Protein AF-C7D9R6-F1 (afdb_monomer_lite)

Secondary structure (DSSP, 8-state):
----------S-HHHHHHHHHHHHHHHHHHHHH-TT--HHHHHHHHHHHHHHHHHHHHHHHHHHHHTT---------

Foldseek 3Di:
DDPPPPPPPPPDLLLVQLQVQLLVVCVVVVCVVVVPDDPVNSVVVCVVCRVVSSVVSSVVSVVCVVVVHDGDDDDPD

Sequence (77 aa):
MQDEATSVTFKDPKRQAAKMIARTMWMRKFKESNPEADNEAVAEAWQADRAEWIKYASAGVKTMERNGLTITAVDDQ

Structure (mmCIF, N/CA/C/O backbone):
data_AF-C7D9R6-F1
#
_entry.id   AF-C7D9R6-F1
#
loop_
_atom_site.group_PDB
_atom_site.id
_atom_site.type_symbol
_atom_site.label_atom_id
_atom_site.label_alt_id
_atom_site.label_comp_id
_atom_site.label_asym_id
_atom_site.label_entity_id
_atom_site.label_seq_id
_atom_site.pdbx_PDB_ins_code
_atom_site.Cartn_x
_atom_site.Cartn_y
_atom_site.Cartn_z
_atom_site.occupancy
_atom_site.B_iso_or_equiv
_atom_site.auth_seq_id
_atom_site.auth_comp_id
_atom_site.auth_asym_id
_atom_site.auth_atom_id
_atom_site.pdbx_PDB_model_num
ATOM 1 N N . MET A 1 1 ? 22.967 -13.979 28.742 1.00 41.84 1 MET A N 1
ATOM 2 C CA . MET A 1 1 ? 22.760 -13.092 27.585 1.00 41.84 1 MET A CA 1
ATOM 3 C C . MET A 1 1 ? 21.304 -13.255 27.201 1.00 41.84 1 MET A C 1
ATOM 5 O O . MET A 1 1 ? 20.949 -14.321 26.726 1.00 41.84 1 MET A O 1
ATOM 9 N N . GLN A 1 2 ? 20.453 -12.312 27.603 1.00 43.00 2 GLN A N 1
ATOM 10 C CA . GLN A 1 2 ? 19.059 -12.265 27.164 1.00 43.00 2 GLN A CA 1
ATOM 11 C C . GLN A 1 2 ? 19.061 -11.459 25.869 1.00 43.00 2 GLN A C 1
ATOM 13 O O . GLN A 1 2 ? 19.464 -10.298 25.887 1.00 43.00 2 GLN A O 1
ATOM 18 N N . ASP A 1 3 ? 18.702 -12.099 24.760 1.00 45.69 3 ASP A N 1
ATOM 19 C CA . ASP A 1 3 ? 18.380 -11.394 23.526 1.00 45.69 3 ASP A CA 1
ATOM 20 C C . ASP A 1 3 ? 17.100 -10.599 23.788 1.00 45.69 3 ASP A C 1
ATOM 22 O O . ASP A 1 3 ? 16.000 -11.152 23.828 1.00 45.69 3 ASP A O 1
ATOM 26 N N . GLU A 1 4 ? 17.246 -9.300 24.047 1.00 47.91 4 GLU A N 1
ATOM 27 C CA . GLU A 1 4 ? 16.125 -8.369 24.053 1.00 47.91 4 GLU A CA 1
ATOM 28 C C . GLU A 1 4 ? 15.593 -8.287 22.622 1.00 47.91 4 GLU A C 1
ATOM 30 O O . GLU A 1 4 ? 16.064 -7.502 21.793 1.00 47.91 4 GLU A O 1
ATOM 35 N N . ALA A 1 5 ? 14.613 -9.140 22.314 1.00 53.38 5 ALA A N 1
ATOM 36 C CA . ALA A 1 5 ? 13.780 -8.982 21.140 1.00 53.38 5 ALA A CA 1
ATOM 37 C C . ALA A 1 5 ? 13.247 -7.548 21.173 1.00 53.38 5 ALA A C 1
ATOM 39 O O . ALA A 1 5 ? 12.464 -7.174 22.047 1.00 53.38 5 ALA A O 1
ATOM 40 N N . THR A 1 6 ? 13.742 -6.713 20.263 1.00 48.19 6 THR A N 1
ATOM 41 C CA . THR A 1 6 ? 13.289 -5.334 20.134 1.00 48.19 6 THR A CA 1
ATOM 42 C C . THR A 1 6 ? 11.827 -5.396 19.710 1.00 48.19 6 THR A C 1
ATOM 44 O O . THR A 1 6 ? 11.523 -5.536 18.527 1.00 48.19 6 THR A O 1
ATOM 47 N N . SER A 1 7 ? 10.921 -5.355 20.687 1.00 43.53 7 SER A N 1
ATOM 48 C CA . SER A 1 7 ? 9.482 -5.263 20.473 1.00 43.53 7 SER A CA 1
ATOM 49 C C . SER A 1 7 ? 9.215 -3.966 19.720 1.00 43.53 7 SER A C 1
ATOM 51 O O . SER A 1 7 ? 9.155 -2.877 20.300 1.00 43.53 7 SER A O 1
ATOM 53 N N . VAL A 1 8 ? 9.083 -4.059 18.399 1.00 47.34 8 VAL A N 1
ATOM 54 C CA . VAL A 1 8 ? 8.609 -2.949 17.580 1.00 47.34 8 VAL A CA 1
ATOM 55 C C . VAL A 1 8 ? 7.096 -2.910 17.733 1.00 47.34 8 VAL A C 1
ATOM 57 O O . VAL A 1 8 ? 6.348 -3.387 16.884 1.00 47.34 8 VAL A O 1
ATOM 60 N N . THR A 1 9 ? 6.628 -2.324 18.832 1.00 52.34 9 THR A N 1
ATOM 61 C CA . THR A 1 9 ? 5.211 -2.012 18.991 1.00 52.34 9 THR A CA 1
ATOM 62 C C . THR A 1 9 ? 4.856 -0.970 17.934 1.00 52.34 9 THR A C 1
ATOM 64 O O . THR A 1 9 ? 5.259 0.199 18.000 1.00 52.34 9 THR A O 1
ATOM 67 N N . PHE A 1 10 ? 4.139 -1.387 16.892 1.00 55.53 10 PHE A N 1
ATOM 68 C CA . PHE A 1 10 ? 3.681 -0.468 15.863 1.00 55.53 10 PHE A CA 1
ATOM 69 C C . PHE A 1 10 ? 2.709 0.531 16.501 1.00 55.53 10 PHE A C 1
ATOM 71 O O . PHE A 1 10 ? 1.578 0.181 16.819 1.00 55.53 10 PHE A O 1
ATOM 78 N N . LYS A 1 11 ? 3.133 1.796 16.643 1.00 64.56 11 LYS A N 1
ATOM 79 C CA . LYS A 1 11 ? 2.336 2.896 17.234 1.00 64.56 11 LYS A CA 1
ATOM 80 C C . LYS A 1 11 ? 0.948 3.096 16.596 1.00 64.56 11 LYS A C 1
ATOM 82 O O . LYS A 1 11 ? 0.126 3.809 17.156 1.00 64.56 11 LYS A O 1
ATOM 87 N N . ASP A 1 12 ? 0.708 2.511 15.420 1.00 84.69 12 ASP A N 1
ATOM 88 C CA . ASP A 1 12 ? -0.579 2.523 14.724 1.00 84.69 12 ASP A CA 1
ATOM 89 C C . ASP A 1 12 ? -0.700 1.287 13.797 1.00 84.69 12 ASP A C 1
ATOM 91 O O . ASP A 1 12 ? -0.248 1.335 12.641 1.00 84.69 12 ASP A O 1
ATOM 95 N N . PRO A 1 13 ? -1.275 0.163 14.274 1.00 86.06 13 PRO A N 1
ATOM 96 C CA . PRO A 1 13 ? -1.423 -1.058 13.476 1.00 86.06 13 PRO A CA 1
ATOM 97 C C . PRO A 1 13 ? -2.313 -0.839 12.246 1.00 86.06 13 PRO A C 1
ATOM 99 O O . PRO A 1 13 ? -2.111 -1.465 11.206 1.00 86.06 13 PRO A O 1
ATOM 102 N N . LYS A 1 14 ? -3.239 0.122 12.306 1.00 88.62 14 LYS A N 1
ATOM 103 C CA . LYS A 1 14 ? -4.159 0.442 11.208 1.00 88.62 14 LYS A CA 1
ATOM 104 C C . LYS A 1 14 ? -3.442 1.144 10.074 1.00 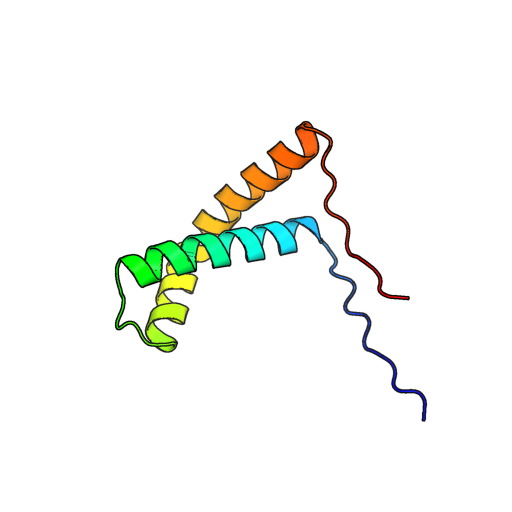88.62 14 LYS A C 1
ATOM 106 O O . LYS A 1 14 ? -3.613 0.788 8.908 1.00 88.62 14 LYS A O 1
ATOM 111 N N . ARG A 1 15 ? -2.584 2.108 10.403 1.00 90.38 15 ARG A N 1
ATOM 112 C CA . ARG A 1 15 ? -1.729 2.770 9.415 1.00 90.38 15 ARG A CA 1
ATOM 113 C C . ARG A 1 15 ? -0.739 1.797 8.785 1.00 90.38 15 ARG A C 1
ATOM 115 O O . ARG A 1 15 ? -0.453 1.933 7.597 1.00 90.38 15 ARG A O 1
ATOM 122 N N . GLN A 1 16 ? -0.220 0.832 9.542 1.00 90.94 16 GLN A N 1
ATOM 123 C CA . GLN A 1 16 ? 0.657 -0.197 8.979 1.00 90.94 16 GLN A CA 1
ATOM 124 C C . GLN A 1 16 ? -0.092 -1.140 8.043 1.00 90.94 16 GLN A C 1
ATOM 126 O O . GLN A 1 16 ? 0.350 -1.337 6.912 1.00 90.94 16 GLN A O 1
ATOM 131 N N . ALA A 1 17 ? -1.272 -1.615 8.442 1.00 91.06 17 ALA A N 1
ATOM 132 C CA . ALA A 1 17 ? -2.124 -2.408 7.567 1.00 91.06 17 ALA A CA 1
ATOM 133 C C . ALA A 1 17 ? -2.479 -1.648 6.281 1.00 91.06 17 ALA A C 1
ATOM 135 O O . ALA A 1 17 ? -2.328 -2.187 5.188 1.00 91.06 17 ALA A O 1
ATOM 136 N N . ALA A 1 18 ? -2.846 -0.366 6.377 1.00 95.12 18 ALA A N 1
ATOM 137 C CA . ALA A 1 18 ? -3.116 0.463 5.205 1.00 95.12 18 ALA A CA 1
ATOM 138 C C . ALA A 1 18 ? -1.893 0.584 4.278 1.00 95.12 18 ALA A C 1
ATOM 140 O O . ALA A 1 18 ? -2.035 0.459 3.064 1.00 95.12 18 ALA A O 1
ATOM 141 N N . LYS A 1 19 ? -0.682 0.777 4.820 1.00 95.38 19 LYS A N 1
ATOM 142 C CA . LYS A 1 19 ? 0.558 0.806 4.023 1.00 95.38 19 LYS A CA 1
ATOM 143 C C . LYS A 1 19 ? 0.837 -0.524 3.332 1.00 95.38 19 LYS A C 1
ATOM 145 O O . LYS A 1 19 ? 1.196 -0.520 2.159 1.00 95.38 19 LYS A O 1
ATOM 150 N N . MET A 1 20 ? 0.670 -1.637 4.042 1.00 94.50 20 MET A N 1
ATOM 151 C CA . MET A 1 20 ? 0.871 -2.975 3.488 1.00 94.50 20 MET A CA 1
ATOM 152 C C . MET A 1 20 ? -0.123 -3.266 2.366 1.00 94.50 20 MET A C 1
ATOM 154 O O . MET A 1 20 ? 0.290 -3.623 1.267 1.00 94.50 20 MET 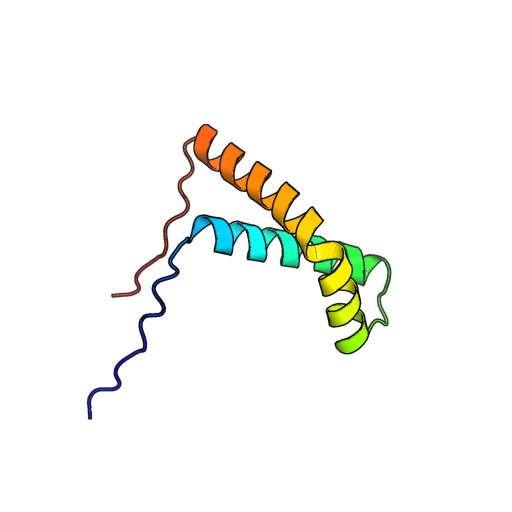A O 1
ATOM 158 N N . ILE A 1 21 ? -1.418 -3.042 2.609 1.00 95.25 21 ILE A N 1
ATOM 159 C CA . ILE A 1 21 ? -2.477 -3.217 1.607 1.00 95.25 21 ILE A CA 1
ATOM 160 C C . ILE A 1 21 ? -2.181 -2.353 0.377 1.00 95.25 21 ILE A C 1
ATOM 162 O O . ILE A 1 21 ? -2.161 -2.865 -0.742 1.00 95.25 21 ILE A O 1
ATOM 166 N N . ALA A 1 22 ? -1.884 -1.067 0.586 1.00 97.69 22 ALA A N 1
ATOM 167 C CA . ALA A 1 22 ? -1.542 -0.136 -0.483 1.00 97.69 22 ALA A CA 1
ATOM 168 C C . ALA A 1 22 ? -0.355 -0.635 -1.314 1.00 97.69 22 ALA A C 1
ATOM 170 O O . ALA A 1 22 ? -0.450 -0.708 -2.538 1.00 97.69 22 ALA A O 1
ATOM 171 N N . ARG A 1 23 ? 0.743 -1.028 -0.656 1.00 97.50 23 ARG A N 1
ATOM 172 C CA . ARG A 1 23 ? 1.958 -1.491 -1.332 1.00 97.50 23 ARG A CA 1
ATOM 173 C C . ARG A 1 23 ? 1.713 -2.766 -2.130 1.00 97.50 23 ARG A C 1
ATOM 175 O O . ARG A 1 23 ? 2.200 -2.852 -3.254 1.00 97.50 23 ARG A O 1
ATOM 182 N N . THR A 1 24 ? 0.978 -3.727 -1.573 1.00 96.75 24 THR A N 1
ATOM 183 C CA . THR A 1 24 ? 0.672 -5.010 -2.220 1.00 96.75 24 THR A CA 1
ATOM 184 C C . THR A 1 24 ? -0.199 -4.816 -3.456 1.00 96.75 24 THR A C 1
ATOM 186 O O . THR A 1 24 ? 0.133 -5.325 -4.527 1.00 96.75 24 THR A O 1
ATOM 189 N N . MET A 1 25 ? -1.284 -4.044 -3.338 1.00 96.88 25 MET A N 1
ATOM 190 C CA . MET A 1 25 ? -2.184 -3.784 -4.466 1.00 96.88 25 MET A CA 1
ATOM 191 C C . MET A 1 25 ? -1.495 -2.970 -5.565 1.00 96.88 25 MET A C 1
ATOM 193 O O . MET A 1 25 ? -1.600 -3.321 -6.741 1.00 96.88 25 MET A O 1
ATOM 197 N N . TRP A 1 26 ? -0.746 -1.931 -5.184 1.00 98.00 26 TRP A N 1
ATOM 198 C CA . TRP A 1 26 ? 0.031 -1.134 -6.127 1.00 98.00 26 TRP A CA 1
ATOM 199 C C . TRP A 1 26 ? 1.085 -1.981 -6.840 1.00 98.00 26 TRP A C 1
ATOM 201 O O . TRP A 1 26 ? 1.158 -1.941 -8.061 1.00 98.00 26 TRP A O 1
ATOM 211 N N . MET A 1 27 ? 1.858 -2.796 -6.106 1.00 97.19 27 MET A N 1
ATOM 212 C CA . MET A 1 27 ? 2.933 -3.611 -6.687 1.00 97.19 27 MET A CA 1
ATOM 213 C C . MET A 1 27 ? 2.401 -4.558 -7.755 1.00 97.19 27 MET A C 1
ATOM 215 O O . MET A 1 27 ? 3.013 -4.694 -8.810 1.00 97.19 27 MET A O 1
ATOM 219 N N . ARG A 1 28 ? 1.266 -5.209 -7.479 1.00 96.31 28 ARG A N 1
ATOM 220 C CA . ARG A 1 28 ? 0.613 -6.093 -8.442 1.00 96.31 28 ARG A CA 1
ATOM 221 C C . ARG A 1 28 ? 0.291 -5.337 -9.732 1.00 96.31 28 ARG A C 1
ATOM 223 O O . ARG A 1 28 ? 0.753 -5.740 -10.791 1.00 96.31 28 ARG A O 1
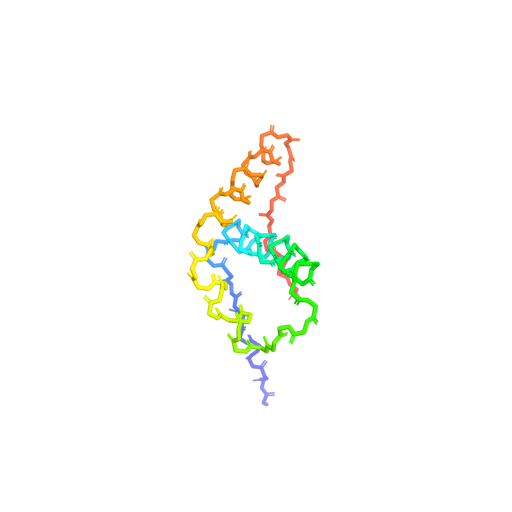ATOM 230 N N . LYS A 1 29 ? -0.423 -4.212 -9.628 1.00 96.69 29 LYS A N 1
ATOM 231 C CA . LYS A 1 29 ? -0.811 -3.398 -10.790 1.00 96.69 29 LYS A CA 1
ATOM 232 C C . LYS A 1 29 ? 0.404 -2.842 -11.543 1.00 96.69 29 LYS A C 1
ATOM 234 O O . LYS A 1 29 ? 0.424 -2.823 -12.772 1.00 96.69 29 LYS A O 1
ATOM 239 N N . PHE A 1 30 ? 1.422 -2.404 -10.806 1.00 96.69 30 PHE A N 1
ATOM 240 C CA . PHE A 1 30 ? 2.649 -1.858 -11.371 1.00 96.69 30 PHE A CA 1
ATOM 241 C C . PHE A 1 30 ? 3.408 -2.914 -12.176 1.00 96.69 30 PHE A C 1
ATOM 243 O O . PHE A 1 30 ? 3.751 -2.647 -13.321 1.00 96.69 30 PHE A O 1
ATOM 250 N N . LYS A 1 31 ? 3.602 -4.121 -11.628 1.00 95.81 31 LYS A N 1
ATOM 251 C CA . LYS A 1 31 ? 4.283 -5.225 -12.325 1.00 95.81 31 LYS A CA 1
ATOM 252 C C . LYS A 1 31 ? 3.486 -5.785 -13.500 1.00 95.81 31 LYS A C 1
ATOM 254 O O . LYS A 1 31 ? 4.088 -6.194 -14.482 1.00 95.81 31 LYS A O 1
ATOM 259 N N . GLU A 1 32 ? 2.154 -5.775 -13.428 1.00 96.06 32 GLU A N 1
ATOM 260 C CA . GLU A 1 32 ? 1.294 -6.129 -14.569 1.00 96.06 32 GLU A CA 1
ATOM 261 C C . GLU A 1 32 ? 1.523 -5.183 -15.763 1.00 96.06 32 GLU A C 1
ATOM 263 O O . GLU A 1 32 ? 1.493 -5.624 -16.907 1.00 96.06 32 GLU A O 1
ATOM 268 N N . SER A 1 33 ? 1.789 -3.898 -15.502 1.00 96.81 33 SER A N 1
ATOM 269 C CA . SER A 1 33 ? 2.043 -2.893 -16.550 1.00 96.81 33 SER A CA 1
ATOM 270 C C . SER A 1 33 ? 3.528 -2.749 -16.911 1.00 96.81 33 SER A C 1
ATOM 272 O O . SER A 1 33 ? 3.851 -2.293 -18.001 1.00 96.81 33 SER A O 1
ATOM 274 N N . ASN A 1 34 ? 4.426 -3.124 -15.996 1.00 96.31 34 ASN A N 1
ATOM 275 C CA . ASN A 1 34 ? 5.875 -2.965 -16.110 1.00 96.31 34 ASN A CA 1
ATOM 276 C C . ASN A 1 34 ? 6.575 -4.273 -15.688 1.00 96.31 34 ASN A C 1
ATOM 278 O O . ASN A 1 34 ? 7.192 -4.326 -14.620 1.00 96.31 34 ASN A O 1
ATOM 282 N N . PRO A 1 35 ? 6.458 -5.353 -16.482 1.00 94.88 35 PRO A N 1
ATOM 283 C CA . PRO A 1 35 ? 6.994 -6.664 -16.112 1.00 94.88 35 PRO A CA 1
ATOM 284 C C . PRO A 1 35 ? 8.526 -6.687 -15.999 1.00 94.88 35 PRO A C 1
ATOM 286 O O . PRO A 1 35 ? 9.064 -7.505 -15.258 1.00 94.88 35 PRO A O 1
ATOM 289 N N . GLU A 1 36 ? 9.216 -5.780 -16.695 1.00 95.62 36 GLU A N 1
ATOM 290 C CA . GLU A 1 36 ? 10.683 -5.669 -16.712 1.00 95.62 36 GLU A CA 1
ATOM 291 C C . GLU A 1 36 ? 11.235 -4.631 -15.723 1.00 95.62 36 GLU A C 1
ATOM 293 O O . GLU A 1 36 ? 12.446 -4.432 -15.659 1.00 95.62 36 GLU A O 1
ATOM 298 N N . ALA A 1 37 ? 10.376 -3.953 -14.953 1.00 95.12 37 ALA A N 1
ATOM 299 C CA . ALA A 1 37 ? 10.833 -2.934 -14.016 1.00 95.12 37 ALA A CA 1
ATOM 300 C C . ALA A 1 37 ? 11.735 -3.533 -12.929 1.00 95.12 37 ALA A C 1
ATOM 302 O O . ALA A 1 37 ? 11.369 -4.494 -12.242 1.00 95.12 37 ALA A O 1
ATOM 303 N N . ASP A 1 38 ? 12.897 -2.915 -12.745 1.00 95.81 38 ASP A N 1
ATOM 304 C CA . ASP A 1 38 ? 13.835 -3.265 -11.691 1.00 95.81 38 ASP A CA 1
ATOM 305 C C . ASP A 1 38 ? 13.424 -2.676 -10.328 1.00 95.81 38 ASP A C 1
ATOM 307 O O . ASP A 1 38 ? 12.397 -2.008 -10.163 1.00 95.81 38 ASP A O 1
ATOM 311 N N . ASN A 1 39 ? 14.228 -2.959 -9.304 1.00 95.12 39 ASN A N 1
ATOM 312 C CA . ASN A 1 39 ? 13.941 -2.513 -7.944 1.00 95.12 39 ASN A CA 1
ATOM 313 C C . ASN A 1 39 ? 14.013 -0.987 -7.778 1.00 95.12 39 ASN A C 1
ATOM 315 O O . ASN A 1 39 ? 13.323 -0.454 -6.906 1.00 95.12 39 ASN A O 1
ATOM 319 N N . GLU A 1 40 ? 14.828 -0.297 -8.577 1.00 96.56 40 GLU A N 1
ATOM 320 C CA . GLU A 1 40 ? 14.986 1.156 -8.516 1.00 96.56 40 GLU A CA 1
ATOM 321 C C . GLU A 1 40 ? 13.757 1.839 -9.116 1.00 96.56 40 GLU A C 1
ATOM 323 O O . GLU A 1 40 ? 13.089 2.608 -8.424 1.00 96.56 40 GLU A O 1
ATOM 328 N N . ALA A 1 41 ? 13.348 1.428 -10.318 1.00 95.94 41 ALA A N 1
ATOM 329 C CA . ALA A 1 41 ? 12.122 1.883 -10.966 1.00 95.94 41 ALA A CA 1
ATOM 330 C C . ALA A 1 41 ? 10.884 1.624 -10.091 1.00 95.94 41 ALA A C 1
ATOM 332 O O . ALA A 1 41 ? 10.007 2.478 -9.942 1.00 95.94 41 ALA A O 1
ATOM 333 N N . VAL A 1 42 ? 10.824 0.456 -9.443 1.00 96.12 42 VAL A N 1
ATOM 334 C CA . VAL A 1 42 ? 9.773 0.122 -8.473 1.00 96.12 42 VAL A CA 1
ATOM 335 C C . VAL A 1 42 ? 9.794 1.065 -7.264 1.00 96.12 42 VAL A C 1
ATOM 337 O O . VAL A 1 42 ? 8.731 1.428 -6.750 1.00 96.12 42 VAL A O 1
ATOM 340 N N . ALA A 1 43 ? 10.971 1.425 -6.750 1.00 96.25 43 ALA A N 1
ATOM 341 C CA . ALA A 1 43 ? 11.090 2.312 -5.601 1.00 96.25 43 ALA A CA 1
ATOM 342 C C . ALA A 1 43 ? 10.659 3.738 -5.957 1.00 96.25 43 ALA A C 1
ATOM 344 O O . ALA A 1 43 ? 9.852 4.313 -5.223 1.00 96.25 43 ALA A O 1
ATOM 345 N N . GLU A 1 44 ? 11.135 4.275 -7.078 1.00 97.12 44 GLU A N 1
ATOM 346 C CA . GLU A 1 44 ? 10.797 5.614 -7.566 1.00 97.12 44 GLU A CA 1
ATOM 347 C C . GLU A 1 44 ? 9.303 5.757 -7.849 1.00 97.12 44 GLU A C 1
ATOM 349 O O . GLU A 1 44 ? 8.649 6.652 -7.304 1.00 97.12 44 GLU A O 1
ATOM 354 N N . ALA A 1 45 ? 8.729 4.822 -8.610 1.00 97.19 45 ALA A N 1
ATOM 355 C CA . ALA A 1 45 ? 7.308 4.843 -8.928 1.00 97.19 45 ALA A CA 1
ATOM 356 C C . ALA A 1 45 ? 6.447 4.721 -7.659 1.00 97.19 45 ALA A C 1
ATOM 358 O O . ALA A 1 45 ? 5.437 5.411 -7.507 1.00 97.19 45 ALA A O 1
ATOM 359 N N . TRP A 1 46 ? 6.881 3.919 -6.678 1.00 97.31 46 TRP A N 1
ATOM 360 C CA . TRP A 1 46 ? 6.195 3.862 -5.391 1.00 97.31 46 TRP A CA 1
ATOM 361 C C . TRP A 1 46 ? 6.269 5.191 -4.630 1.00 97.31 46 TRP A C 1
ATOM 363 O O . TRP A 1 46 ? 5.289 5.570 -3.993 1.00 97.31 46 TRP A O 1
ATOM 373 N N . GLN A 1 47 ? 7.387 5.926 -4.663 1.00 97.12 47 GLN A N 1
ATOM 374 C CA . GLN A 1 47 ? 7.476 7.228 -3.984 1.00 97.12 47 GLN A CA 1
ATOM 375 C C . GLN A 1 47 ? 6.470 8.242 -4.533 1.00 97.12 47 GLN A C 1
ATOM 377 O O . GLN A 1 47 ? 5.901 8.995 -3.736 1.00 97.12 47 GLN A O 1
ATOM 382 N N . ALA A 1 48 ? 6.240 8.230 -5.847 1.00 96.38 48 ALA A N 1
ATOM 383 C CA . ALA A 1 48 ? 5.260 9.088 -6.505 1.00 96.38 48 ALA A CA 1
ATOM 384 C C . ALA A 1 48 ? 3.820 8.718 -6.109 1.00 96.38 48 ALA A C 1
ATOM 386 O O . ALA A 1 48 ? 3.032 9.586 -5.732 1.00 96.38 48 ALA A O 1
ATOM 387 N N . ASP A 1 49 ? 3.503 7.422 -6.087 1.00 96.88 49 ASP A N 1
ATOM 388 C CA . ASP A 1 49 ? 2.121 6.948 -5.963 1.00 96.88 49 ASP A CA 1
ATOM 389 C C . ASP A 1 49 ? 1.675 6.677 -4.515 1.00 96.88 49 ASP A C 1
ATOM 391 O O . ASP A 1 49 ? 0.478 6.673 -4.203 1.00 96.88 49 ASP A O 1
ATOM 395 N N . ARG A 1 50 ? 2.616 6.440 -3.588 1.00 96.38 50 ARG A N 1
ATOM 396 C CA . ARG A 1 50 ? 2.318 5.892 -2.249 1.00 96.38 50 ARG A CA 1
ATOM 397 C C . ARG A 1 50 ? 1.254 6.656 -1.478 1.00 96.38 50 ARG A C 1
ATOM 399 O O . ARG A 1 50 ? 0.472 6.039 -0.758 1.00 96.38 50 ARG A O 1
ATOM 406 N N . ALA A 1 51 ? 1.233 7.983 -1.574 1.00 97.00 51 ALA A N 1
ATOM 407 C CA . ALA A 1 51 ? 0.321 8.808 -0.789 1.00 97.00 51 ALA A CA 1
ATOM 408 C C . ALA A 1 51 ? -1.140 8.553 -1.184 1.00 97.00 51 ALA A C 1
ATOM 410 O O . ALA A 1 51 ? -2.007 8.420 -0.316 1.00 97.00 51 ALA A O 1
ATOM 411 N N . GLU A 1 52 ? -1.398 8.419 -2.484 1.00 97.25 52 GLU A N 1
ATOM 412 C CA . GLU A 1 52 ? -2.728 8.152 -3.013 1.00 97.25 52 GLU A CA 1
ATOM 413 C C . GLU A 1 52 ? -3.187 6.732 -2.657 1.00 97.25 52 GLU A C 1
ATOM 415 O O . GLU A 1 52 ? -4.273 6.533 -2.106 1.00 97.25 52 GLU A O 1
ATOM 420 N N . TRP A 1 53 ? -2.321 5.738 -2.852 1.00 97.62 53 TRP A N 1
ATOM 421 C CA . TRP A 1 53 ? -2.648 4.347 -2.536 1.00 97.62 53 TRP A CA 1
ATOM 422 C C . TRP A 1 53 ? -2.869 4.109 -1.042 1.00 97.62 53 TRP A C 1
ATOM 424 O O . TRP A 1 53 ? -3.805 3.404 -0.660 1.00 97.62 53 TRP A O 1
ATOM 434 N N . ILE A 1 54 ? -2.071 4.744 -0.176 1.00 97.62 54 ILE A N 1
ATOM 435 C CA . ILE A 1 54 ? -2.275 4.690 1.279 1.00 97.62 54 ILE A CA 1
ATOM 436 C C . ILE A 1 54 ? -3.617 5.323 1.658 1.00 97.62 54 ILE A C 1
ATOM 438 O O . ILE A 1 54 ? -4.294 4.807 2.550 1.00 97.62 54 ILE A O 1
ATOM 442 N N . LYS A 1 55 ? -4.045 6.402 0.989 1.00 97.12 55 LYS A N 1
ATOM 443 C CA . LYS A 1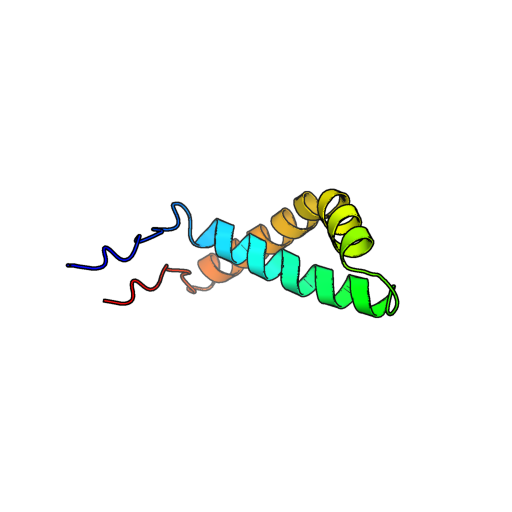 55 ? -5.356 7.025 1.225 1.00 97.12 55 LYS A CA 1
ATOM 444 C C . LYS A 1 55 ? -6.498 6.058 0.899 1.00 97.12 55 LYS A C 1
ATOM 446 O O . LYS A 1 55 ? -7.391 5.895 1.734 1.00 97.12 55 LYS A O 1
ATOM 451 N N . TYR A 1 56 ? -6.455 5.382 -0.251 1.00 95.75 56 TYR A N 1
ATOM 452 C CA . TYR A 1 56 ? -7.469 4.383 -0.617 1.00 95.75 56 TYR A CA 1
ATOM 453 C C . TYR A 1 56 ? -7.479 3.194 0.346 1.00 95.75 56 TYR A C 1
ATOM 455 O O . TYR A 1 56 ? -8.537 2.822 0.856 1.00 95.75 56 TYR A O 1
ATOM 463 N N . ALA A 1 57 ? -6.308 2.652 0.682 1.00 96.62 57 ALA A N 1
ATOM 464 C CA . ALA A 1 57 ? -6.205 1.551 1.634 1.0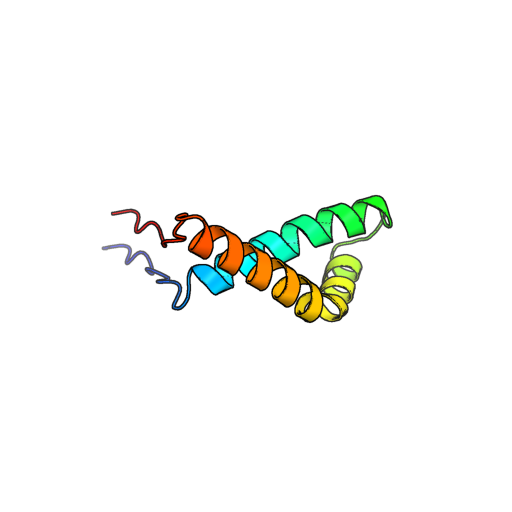0 96.62 57 ALA A CA 1
ATOM 465 C C . ALA A 1 57 ? -6.708 1.946 3.032 1.00 96.62 57 ALA A C 1
ATOM 467 O O . ALA A 1 57 ? -7.403 1.168 3.680 1.00 96.62 57 ALA A O 1
ATOM 468 N N . SER A 1 58 ? -6.449 3.180 3.475 1.00 96.00 58 SER A N 1
ATOM 469 C CA . SER A 1 58 ? -6.963 3.700 4.749 1.00 96.00 58 SER A CA 1
ATOM 470 C C . SER A 1 58 ? -8.492 3.792 4.761 1.00 96.00 58 SER A C 1
ATOM 472 O O . SER A 1 58 ? -9.117 3.509 5.782 1.00 96.00 58 SER A O 1
ATOM 474 N N . ALA A 1 59 ? -9.119 4.164 3.640 1.00 96.38 59 ALA A N 1
ATOM 475 C CA . ALA A 1 59 ? -10.577 4.137 3.507 1.00 96.38 59 ALA A CA 1
ATOM 476 C C . ALA A 1 59 ? -11.134 2.700 3.544 1.00 96.38 59 ALA A C 1
ATOM 478 O O . ALA A 1 59 ? -12.181 2.459 4.152 1.00 96.38 59 ALA A O 1
ATOM 479 N N . GLY A 1 60 ? -10.409 1.742 2.959 1.00 94.94 60 GLY A N 1
ATOM 480 C CA . GLY A 1 60 ? -10.701 0.311 3.070 1.00 94.94 60 GLY A CA 1
ATOM 481 C C . GLY A 1 60 ? -10.658 -0.178 4.519 1.00 94.94 60 GLY A C 1
ATOM 482 O O . GLY A 1 60 ? -11.641 -0.737 4.998 1.00 94.94 60 GLY A O 1
ATOM 483 N N . VAL A 1 61 ? -9.585 0.135 5.252 1.00 94.06 61 VAL A N 1
ATOM 484 C CA . VAL A 1 61 ? -9.439 -0.200 6.681 1.00 94.06 61 VAL A CA 1
ATOM 485 C C . VAL A 1 61 ? -10.588 0.379 7.512 1.00 94.06 61 VAL A C 1
ATOM 487 O O . VAL A 1 61 ? -11.218 -0.348 8.271 1.00 94.06 61 VAL A O 1
ATOM 490 N N . LYS A 1 62 ? -10.955 1.650 7.305 1.00 93.94 62 LYS A N 1
ATOM 491 C CA . LYS A 1 62 ? -12.118 2.255 7.985 1.00 93.94 62 LYS A CA 1
ATOM 492 C C . LYS A 1 62 ? -13.437 1.553 7.658 1.00 93.94 62 LYS A C 1
ATOM 494 O O . LYS A 1 62 ? -14.372 1.573 8.451 1.00 93.94 62 LYS A O 1
ATOM 499 N N . THR A 1 63 ? -13.564 0.988 6.462 1.00 95.56 63 THR A N 1
ATOM 500 C CA . THR A 1 63 ? -14.759 0.233 6.066 1.00 95.56 63 THR A CA 1
ATOM 501 C C . THR A 1 63 ? -14.796 -1.128 6.747 1.00 95.56 63 THR A C 1
ATOM 503 O O . THR A 1 63 ? -15.852 -1.522 7.227 1.00 95.56 63 THR A O 1
ATOM 506 N N . MET A 1 64 ? -13.649 -1.795 6.873 1.00 93.19 64 MET A N 1
ATOM 507 C CA . MET A 1 64 ? -13.517 -3.020 7.664 1.00 93.19 64 MET A CA 1
ATOM 508 C C . MET A 1 64 ? -13.919 -2.772 9.126 1.00 93.19 64 MET A C 1
ATOM 510 O O . MET A 1 64 ? -14.767 -3.496 9.639 1.00 93.19 64 MET A O 1
ATOM 514 N N . GLU A 1 65 ? -13.429 -1.690 9.744 1.00 92.56 65 GLU A N 1
ATOM 515 C CA . GLU A 1 65 ? -13.811 -1.299 11.113 1.00 92.56 65 GLU A CA 1
ATOM 516 C C . GLU A 1 65 ? -15.320 -1.071 11.258 1.00 92.56 65 GLU A C 1
ATOM 518 O O . GLU A 1 65 ? -15.943 -1.594 12.181 1.00 92.56 65 GLU A O 1
ATOM 523 N N . ARG A 1 66 ? -15.940 -0.351 10.314 1.00 93.12 66 ARG A N 1
ATOM 524 C CA . ARG A 1 66 ? -17.399 -0.136 10.309 1.00 93.12 66 ARG A CA 1
ATOM 525 C C . ARG A 1 66 ? -18.203 -1.430 10.181 1.00 93.12 66 ARG A C 1
ATOM 527 O O . ARG A 1 66 ? -19.325 -1.483 10.667 1.00 93.12 66 ARG A O 1
ATOM 534 N N . ASN A 1 67 ? -17.627 -2.454 9.560 1.00 95.19 67 ASN A N 1
ATOM 535 C CA . ASN A 1 67 ? -18.246 -3.765 9.386 1.00 95.19 67 ASN A CA 1
ATOM 536 C C . ASN A 1 67 ? -17.889 -4.750 10.517 1.00 95.19 67 ASN A C 1
ATOM 538 O O . ASN A 1 67 ? -18.154 -5.942 10.387 1.00 95.19 67 ASN A O 1
ATOM 542 N N . GLY A 1 6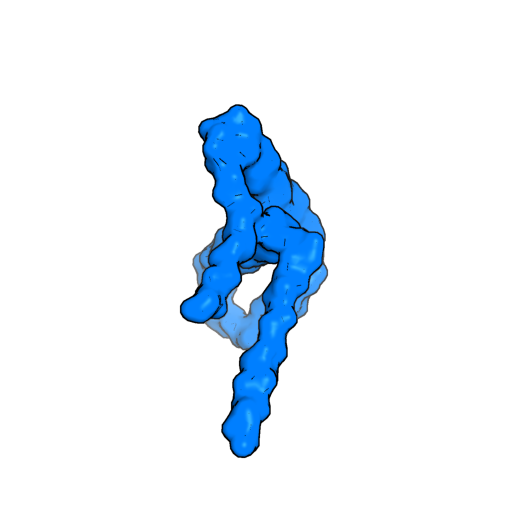8 ? -17.289 -4.273 11.613 1.00 91.44 68 GLY A N 1
ATOM 543 C CA . GLY A 1 68 ? -16.986 -5.082 12.796 1.00 91.44 68 GLY A CA 1
ATOM 544 C C . GLY A 1 68 ? -15.642 -5.816 12.762 1.00 91.44 68 GLY A C 1
ATOM 545 O O . GLY A 1 68 ? -15.359 -6.592 13.669 1.00 91.44 68 GLY A O 1
ATOM 546 N N . LEU A 1 69 ? -14.789 -5.574 11.759 1.00 91.81 69 LEU A N 1
ATOM 547 C CA . LEU A 1 69 ? -13.431 -6.127 11.701 1.00 91.81 69 LEU A CA 1
ATOM 548 C C . LEU A 1 69 ? -12.447 -5.173 12.381 1.00 91.81 69 LEU A C 1
ATOM 550 O O . LEU A 1 69 ? -12.327 -4.018 11.985 1.00 91.81 69 LEU A O 1
ATOM 554 N N . THR A 1 70 ? -11.692 -5.656 13.365 1.00 86.56 70 THR A N 1
ATOM 555 C CA . THR A 1 70 ? -10.655 -4.857 14.038 1.00 86.56 70 THR A CA 1
ATOM 556 C C . THR A 1 70 ? -9.266 -5.314 13.612 1.00 86.56 70 THR A C 1
ATOM 558 O O . THR A 1 70 ? -8.996 -6.509 13.542 1.00 86.56 70 THR A O 1
ATOM 561 N N . ILE A 1 71 ? -8.380 -4.356 13.333 1.00 84.75 71 ILE A N 1
ATOM 562 C CA . ILE A 1 71 ? -6.965 -4.617 13.052 1.00 84.75 71 ILE A CA 1
ATOM 563 C C . ILE A 1 71 ? -6.174 -4.367 14.333 1.00 84.75 71 ILE A C 1
ATOM 565 O O . ILE A 1 71 ? -6.053 -3.222 14.776 1.00 84.75 71 ILE A O 1
ATOM 569 N N . THR A 1 72 ? -5.619 -5.430 14.903 1.00 82.88 72 THR A N 1
ATOM 570 C CA . THR A 1 72 ? -4.748 -5.389 16.081 1.00 82.88 72 THR A CA 1
ATOM 571 C C . THR A 1 72 ? -3.338 -5.826 15.701 1.00 82.88 72 THR A C 1
ATOM 573 O O . THR A 1 72 ? -3.155 -6.620 14.779 1.00 82.88 72 THR A O 1
ATOM 576 N N . ALA A 1 73 ? -2.330 -5.298 16.397 1.00 78.06 73 ALA A N 1
ATOM 577 C CA . ALA A 1 73 ? -1.023 -5.942 16.390 1.00 78.06 73 ALA A CA 1
ATOM 578 C C . ALA A 1 73 ? -1.159 -7.274 17.141 1.00 78.06 73 ALA A C 1
ATOM 580 O O . ALA A 1 73 ? -1.844 -7.327 18.164 1.00 78.06 73 ALA A O 1
ATOM 581 N N . VAL A 1 74 ? -0.567 -8.339 16.608 1.00 73.31 74 VAL A N 1
ATOM 582 C CA . VAL A 1 74 ? -0.377 -9.570 17.374 1.00 73.31 74 VAL A CA 1
ATOM 583 C C . VAL A 1 74 ? 0.926 -9.369 18.133 1.00 73.31 74 VAL A C 1
ATOM 585 O O . VAL A 1 74 ? 1.975 -9.233 17.506 1.00 73.31 74 VAL A O 1
ATOM 588 N N . ASP A 1 75 ? 0.841 -9.254 19.456 1.00 61.59 75 ASP A N 1
ATOM 589 C CA . ASP A 1 75 ? 2.013 -9.444 20.302 1.00 61.59 75 ASP A CA 1
ATOM 590 C C . ASP A 1 75 ? 2.255 -10.954 20.346 1.00 61.59 75 ASP A C 1
ATOM 592 O O . ASP A 1 75 ? 1.482 -11.689 20.965 1.00 61.59 75 ASP A O 1
ATOM 596 N N . ASP A 1 76 ? 3.279 -11.422 19.636 1.00 54.97 76 ASP A N 1
ATOM 597 C CA . ASP A 1 76 ? 3.797 -12.772 19.845 1.00 54.97 76 ASP A CA 1
ATOM 598 C C . ASP A 1 76 ? 4.470 -12.774 21.230 1.00 54.97 76 ASP A C 1
ATOM 600 O O . ASP A 1 76 ? 5.557 -12.217 21.398 1.00 54.97 76 ASP A O 1
ATOM 604 N N . GLN A 1 77 ? 3.759 -13.302 22.236 1.00 43.03 77 GLN A N 1
ATOM 605 C CA . GLN A 1 77 ? 4.288 -13.572 23.580 1.00 43.03 77 GLN A CA 1
ATOM 606 C C . GLN A 1 77 ? 5.221 -14.782 23.588 1.00 43.03 77 GLN A C 1
ATOM 608 O O . GLN A 1 77 ? 4.905 -15.776 22.893 1.00 43.03 77 GLN A O 1
#

Radius of gyration: 15.89 Å; chains: 1; bounding box: 41×23×44 Å

pLDDT: mean 86.05, std 17.69, range [41.84, 98.0]